Protein AF-A0A934TI69-F1 (afdb_monomer)

Secondary structure (DSSP, 8-state):
------------EEEEETTEEEEE-SS-TTEEEE-S-S--EEEEEPPPHHHHSPPTT-EEE-SSTT-EEEEEEEESSSEEEEEEEE--EEEEE--GGG-EEEESS--------GGG--S-STTHHHHHHHHHHHTHHHHHHHHHHHHHHH-HHHHHHHHHHHHHHHHHT--

Sequence (171 aa):
EYNIVIDIVERTVDAERDGVQTKLTPWEAGMIIGLPSYNVGDLVYARTAEEGSPVAGVEYRKPDDWMLLSVFREHSPTVSEQTRVQGRVFPVITNVSRVYQLDTSDVENEPFDSDSINLNQPWQNVIA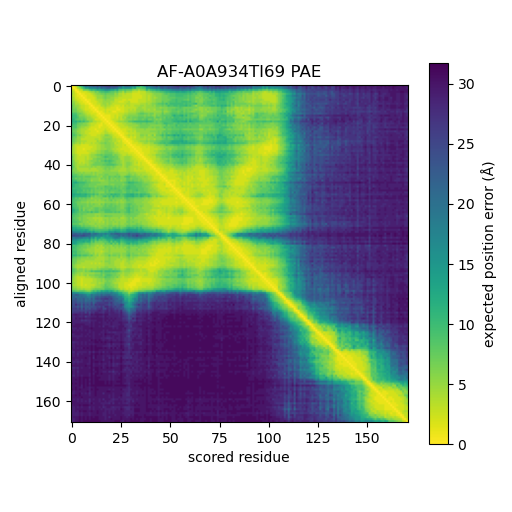DVKLSLNVDALNAALTAEQARTSPRASVVNAIEARIAELDTAG

Radius of gyration: 35.49 Å; Cα contacts (8 Å, |Δi|>4): 149; chains: 1; bounding box: 80×61×81 Å

Mean predicted aligned error: 17.55 Å

Solvent-accessible surface area (backbone atoms only — not comparable to full-atom values): 11025 Å² total; per-residue (Å²): 138,82,94,80,84,87,83,87,82,89,59,78,44,84,44,74,56,97,89,46,78,43,82,40,60,89,64,65,83,55,58,46,76,47,64,92,53,92,79,47,58,48,75,49,58,50,88,48,68,56,79,74,56,70,60,90,83,51,48,75,46,66,94,45,95,58,39,42,36,39,40,36,73,47,83,73,100,53,84,41,80,46,78,48,78,50,64,46,69,46,82,44,75,48,70,63,93,56,58,42,79,46,71,64,71,78,64,79,79,64,73,83,64,79,82,76,64,75,81,90,48,86,70,54,62,56,55,56,51,52,46,66,73,63,43,48,70,61,54,52,52,51,50,54,54,49,50,56,71,68,37,73,65,51,59,51,51,54,52,49,55,53,51,51,55,55,52,69,74,73,114

pLDDT: mean 79.62, std 14.9, range [43.97, 96.06]

Foldseek 3Di:
DDPDDDDDDDDWDWDDDPNDTDIDDPDDPQKDKDAPDPCQFDKDWDDDVCNVPPDPQWDWDPPDPFKIWIWHWDPPVHTDIDIDIDGDIDTDGPPVVRIDMDGPVPPPPPPPPPPPDDPPDPCNVVVVVVCVVVVVVVVVVVVVVVCCVPDPVNVVVVVVVVVVVVVVVVD

Structure (mmCIF, N/CA/C/O backbone):
data_AF-A0A934TI69-F1
#
_entry.id   AF-A0A934TI69-F1
#
loop_
_atom_site.group_PDB
_atom_site.id
_atom_site.type_symbol
_atom_site.label_atom_id
_atom_site.label_alt_id
_atom_site.label_comp_id
_atom_site.label_asym_id
_atom_site.label_entity_id
_atom_site.label_seq_id
_atom_site.pdbx_PDB_ins_code
_atom_site.Cartn_x
_atom_site.Cartn_y
_atom_site.Cartn_z
_atom_site.occupancy
_atom_site.B_iso_or_equiv
_atom_site.auth_seq_id
_atom_site.auth_comp_id
_atom_site.auth_asym_id
_atom_site.auth_atom_id
_atom_site.pdbx_PDB_model_num
ATOM 1 N N . GLU A 1 1 ? -4.739 -10.260 -31.070 1.00 43.97 1 GLU A N 1
ATOM 2 C CA . GLU A 1 1 ? -4.634 -8.877 -30.571 1.00 43.97 1 GLU A CA 1
ATOM 3 C C . GLU A 1 1 ? -4.434 -8.963 -29.066 1.00 43.97 1 GLU A C 1
ATOM 5 O O . GLU A 1 1 ? -5.168 -9.712 -28.430 1.00 43.97 1 GLU A O 1
ATOM 10 N N . TYR A 1 2 ? -3.380 -8.357 -28.520 1.00 74.38 2 TYR A N 1
ATOM 11 C CA . TYR A 1 2 ? -3.072 -8.447 -27.089 1.00 74.38 2 TYR A CA 1
ATOM 12 C C . TYR A 1 2 ? -3.611 -7.192 -26.400 1.00 74.38 2 TYR A C 1
ATOM 14 O O . TYR A 1 2 ? -3.267 -6.082 -26.792 1.00 74.38 2 TYR A O 1
ATOM 22 N N . ASN A 1 3 ? -4.490 -7.373 -25.414 1.00 82.50 3 ASN A N 1
ATOM 23 C CA . ASN A 1 3 ? -5.171 -6.287 -24.710 1.00 82.50 3 ASN A CA 1
ATOM 24 C C . ASN A 1 3 ? -4.249 -5.695 -23.628 1.00 82.50 3 ASN A C 1
ATOM 26 O O . ASN A 1 3 ? -4.347 -6.062 -22.458 1.00 82.50 3 ASN A O 1
ATOM 30 N N . ILE A 1 4 ? -3.294 -4.861 -24.045 1.00 87.38 4 ILE A N 1
ATOM 31 C CA . ILE A 1 4 ? -2.340 -4.187 -23.155 1.00 87.38 4 ILE A CA 1
ATOM 32 C C . ILE A 1 4 ? -2.910 -2.820 -22.767 1.00 87.38 4 ILE A C 1
ATOM 34 O O . ILE A 1 4 ? -3.266 -2.028 -23.637 1.00 87.38 4 ILE A O 1
ATOM 38 N N . VAL A 1 5 ? -2.959 -2.542 -21.464 1.00 90.75 5 VAL A N 1
ATOM 39 C CA . VAL A 1 5 ? -3.315 -1.232 -20.902 1.00 90.75 5 VAL A CA 1
ATOM 40 C C . VAL A 1 5 ? -2.048 -0.591 -20.345 1.00 90.75 5 VAL A C 1
ATOM 42 O O . VAL A 1 5 ? -1.264 -1.261 -19.674 1.00 90.75 5 VAL A O 1
ATOM 45 N N . ILE A 1 6 ? -1.835 0.689 -20.653 1.00 91.00 6 ILE A N 1
ATOM 46 C CA . ILE A 1 6 ? -0.694 1.470 -20.167 1.00 91.00 6 ILE A CA 1
ATOM 47 C C . ILE A 1 6 ? -1.232 2.549 -19.232 1.00 91.00 6 ILE A C 1
ATOM 49 O O . ILE A 1 6 ? -1.962 3.434 -19.677 1.00 91.00 6 ILE A O 1
ATOM 53 N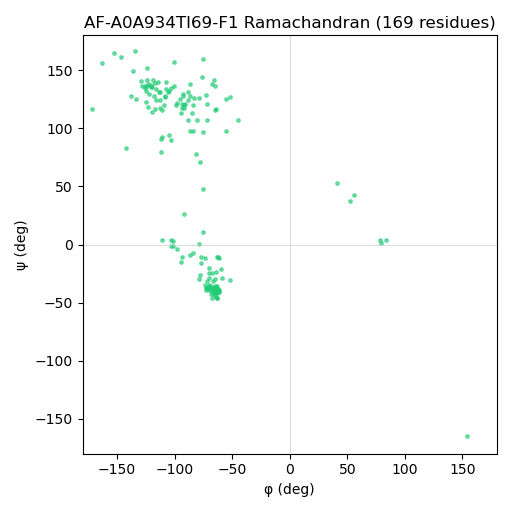 N . ASP A 1 7 ? -0.827 2.488 -17.965 1.00 90.06 7 ASP A N 1
ATOM 54 C CA . ASP A 1 7 ? -1.131 3.506 -16.963 1.00 90.06 7 ASP A CA 1
ATOM 55 C C . ASP A 1 7 ? 0.122 4.311 -16.629 1.00 90.06 7 ASP A C 1
ATOM 57 O O . ASP A 1 7 ? 1.159 3.757 -16.262 1.00 90.06 7 ASP A O 1
ATOM 61 N N . ILE A 1 8 ? 0.016 5.635 -16.729 1.00 90.00 8 ILE A N 1
ATOM 62 C CA . ILE A 1 8 ? 1.089 6.557 -16.352 1.00 90.00 8 ILE A CA 1
ATOM 63 C C . ILE A 1 8 ? 0.880 6.958 -14.891 1.00 90.00 8 ILE A C 1
ATOM 65 O O . ILE A 1 8 ? -0.155 7.529 -14.535 1.00 90.00 8 ILE A O 1
ATOM 69 N N . VAL A 1 9 ? 1.861 6.663 -14.035 1.00 87.62 9 VAL A N 1
ATOM 70 C CA . VAL A 1 9 ? 1.782 6.942 -12.596 1.00 87.62 9 VAL A CA 1
ATOM 71 C C . VAL A 1 9 ? 2.648 8.143 -12.229 1.00 87.62 9 VAL A C 1
ATOM 73 O O . VAL A 1 9 ? 3.823 8.014 -11.907 1.00 87.62 9 VAL A O 1
ATOM 76 N N . GLU A 1 10 ? 2.032 9.322 -12.202 1.00 88.25 10 GLU A N 1
ATOM 77 C CA . GLU A 1 10 ? 2.632 10.545 -11.657 1.00 88.25 10 GLU A CA 1
ATOM 78 C C . GLU A 1 10 ? 2.036 10.819 -10.274 1.00 88.25 10 GLU A C 1
ATOM 80 O O . GLU A 1 10 ? 0.974 11.430 -10.127 1.00 88.25 10 GLU A O 1
ATOM 85 N N . ARG A 1 11 ? 2.676 10.281 -9.232 1.00 88.12 11 ARG A N 1
ATOM 86 C CA . ARG A 1 11 ? 2.214 10.424 -7.846 1.00 88.12 11 ARG A CA 1
ATOM 87 C C . ARG A 1 11 ? 3.343 10.907 -6.951 1.00 88.12 11 ARG A C 1
ATOM 89 O O . ARG A 1 11 ? 4.468 10.430 -7.046 1.00 88.12 11 ARG A O 1
ATOM 96 N N . THR A 1 12 ? 2.989 11.788 -6.026 1.00 92.75 12 THR A N 1
ATOM 97 C CA . THR A 1 12 ? 3.856 12.242 -4.939 1.00 92.75 12 THR A CA 1
ATOM 98 C C . THR A 1 12 ? 3.125 12.010 -3.629 1.00 92.75 12 THR A C 1
ATOM 100 O O . THR A 1 12 ? 1.926 12.274 -3.531 1.00 92.75 12 THR A O 1
ATOM 103 N N . VAL A 1 13 ? 3.842 11.500 -2.636 1.00 93.44 13 VAL A N 1
ATOM 104 C CA . VAL A 1 13 ? 3.327 11.216 -1.299 1.00 93.44 13 VAL A CA 1
ATOM 105 C C . VAL A 1 13 ? 4.120 12.035 -0.292 1.00 93.44 13 VAL A C 1
ATOM 107 O O . VAL A 1 13 ? 5.346 12.098 -0.363 1.00 93.44 13 VAL A O 1
ATOM 110 N N . ASP A 1 14 ? 3.420 12.656 0.649 1.00 94.19 14 ASP A N 1
ATOM 111 C CA . ASP A 1 14 ? 4.046 13.320 1.785 1.00 94.19 14 ASP A CA 1
ATOM 112 C C . ASP A 1 14 ? 4.317 12.269 2.871 1.00 94.19 14 ASP A C 1
ATOM 114 O O . ASP A 1 14 ? 3.400 11.601 3.350 1.00 94.19 14 ASP A O 1
ATOM 118 N N . ALA A 1 15 ? 5.584 12.093 3.232 1.00 92.88 15 ALA A N 1
ATOM 119 C CA . ALA A 1 15 ? 6.022 11.188 4.284 1.00 92.88 15 ALA A CA 1
ATOM 120 C C . ALA A 1 15 ? 6.617 11.995 5.437 1.00 92.88 15 ALA A C 1
ATOM 122 O O . ALA A 1 15 ? 7.357 12.951 5.221 1.00 92.88 15 ALA A O 1
ATOM 123 N N . GLU A 1 16 ? 6.323 11.592 6.668 1.00 95.06 16 GLU A N 1
ATOM 124 C CA . GLU A 1 16 ? 6.901 12.194 7.865 1.00 95.06 16 GLU A CA 1
ATOM 125 C C . GLU A 1 16 ? 7.802 11.179 8.564 1.00 95.06 16 GLU A C 1
ATOM 127 O O . GLU A 1 16 ? 7.411 10.033 8.797 1.00 95.06 16 GLU A O 1
ATOM 132 N N . ARG A 1 17 ? 9.018 11.605 8.904 1.00 92.38 17 ARG A N 1
ATOM 133 C CA . ARG A 1 17 ? 9.926 10.850 9.766 1.00 92.38 17 ARG A CA 1
ATOM 134 C C . ARG A 1 17 ? 10.502 11.806 10.798 1.00 92.38 17 ARG A C 1
ATOM 136 O O . ARG A 1 17 ? 11.046 12.843 10.433 1.00 92.38 17 ARG A O 1
ATOM 143 N N . ASP A 1 18 ? 10.347 11.462 12.073 1.00 93.94 18 ASP A N 1
ATOM 144 C CA . ASP A 1 18 ? 10.869 12.232 13.209 1.00 93.94 18 ASP A CA 1
ATOM 145 C C . ASP A 1 18 ? 10.463 13.724 13.188 1.00 93.94 18 ASP A C 1
ATOM 147 O O . ASP A 1 18 ? 11.245 14.607 13.533 1.00 93.94 18 ASP A O 1
ATOM 151 N N . GLY A 1 19 ? 9.229 14.014 12.754 1.00 94.06 19 GLY A N 1
ATOM 152 C CA . GLY A 1 19 ? 8.684 15.373 12.654 1.00 94.06 19 GLY A CA 1
ATOM 153 C C . GLY A 1 19 ? 9.135 16.169 11.423 1.00 94.06 19 GLY A C 1
ATOM 154 O O . GLY A 1 19 ? 8.728 17.319 11.260 1.00 94.06 19 GLY A O 1
ATOM 155 N N . VAL A 1 20 ? 9.951 15.585 10.539 1.00 94.12 20 VAL A N 1
ATOM 156 C CA . VAL A 1 20 ? 10.345 16.198 9.265 1.00 94.12 20 VAL A CA 1
ATOM 157 C C . VAL A 1 20 ? 9.489 15.629 8.140 1.00 94.12 20 VAL A C 1
ATOM 159 O O . VAL A 1 20 ? 9.513 14.428 7.863 1.00 94.12 20 VAL A O 1
ATOM 162 N N . GLN A 1 21 ? 8.754 16.509 7.464 1.00 94.56 21 GLN A N 1
ATOM 163 C CA . GLN A 1 21 ? 7.947 16.157 6.300 1.00 94.56 21 GLN A CA 1
ATOM 164 C C . GLN A 1 21 ? 8.789 16.225 5.025 1.00 94.56 21 GLN A C 1
ATOM 166 O O . GLN A 1 21 ? 9.437 17.230 4.742 1.00 94.56 21 GLN A O 1
ATOM 171 N N . THR A 1 22 ? 8.769 15.146 4.248 1.00 94.75 22 THR A N 1
ATOM 172 C CA . THR A 1 22 ? 9.495 14.997 2.985 1.00 94.75 22 THR A CA 1
ATOM 173 C C . THR A 1 22 ? 8.526 14.538 1.903 1.00 94.75 22 THR A C 1
ATOM 175 O O . THR A 1 22 ? 7.715 13.641 2.127 1.00 94.75 22 THR A O 1
ATOM 178 N N . LYS A 1 23 ? 8.616 15.133 0.711 1.00 93.56 23 LYS A N 1
ATOM 179 C CA . LYS A 1 23 ? 7.869 14.668 -0.462 1.00 93.56 23 LYS A CA 1
ATOM 180 C C . LYS A 1 23 ? 8.635 13.525 -1.121 1.00 93.56 23 LYS A C 1
ATOM 182 O O . LYS A 1 23 ? 9.808 13.694 -1.442 1.00 93.56 23 LYS A O 1
ATOM 187 N N . LEU A 1 24 ? 7.981 12.388 -1.332 1.00 92.00 24 LEU A N 1
ATOM 188 C CA . LEU A 1 24 ? 8.556 11.206 -1.973 1.00 92.00 24 LEU A CA 1
ATOM 189 C C . LEU A 1 24 ? 7.755 10.844 -3.222 1.00 92.00 24 LEU A C 1
ATOM 191 O O . LEU A 1 24 ? 6.525 10.812 -3.200 1.00 92.00 24 LEU A O 1
ATOM 195 N N . THR A 1 25 ? 8.455 10.532 -4.305 1.00 91.06 25 THR A N 1
ATOM 196 C CA . THR A 1 25 ? 7.877 9.894 -5.489 1.00 91.06 25 THR A CA 1
ATOM 197 C C . THR A 1 25 ? 8.073 8.384 -5.351 1.00 91.06 25 THR A C 1
ATOM 199 O O . THR A 1 25 ? 9.215 7.929 -5.343 1.00 91.06 25 THR A O 1
ATOM 202 N N . PRO A 1 26 ? 6.999 7.588 -5.198 1.00 85.31 26 PRO A N 1
ATOM 203 C CA . PRO A 1 26 ? 7.124 6.148 -4.981 1.00 85.31 26 PRO A CA 1
ATOM 204 C C . PRO A 1 26 ? 7.528 5.375 -6.244 1.00 85.31 26 PRO A C 1
ATOM 206 O O . PRO A 1 26 ? 7.867 4.202 -6.139 1.00 85.31 26 PRO A O 1
ATOM 209 N N . TRP A 1 27 ? 7.483 6.014 -7.417 1.00 87.56 27 TRP A N 1
ATOM 210 C CA . TRP A 1 27 ? 7.906 5.444 -8.693 1.00 87.56 27 TRP A CA 1
ATOM 211 C C . TRP A 1 27 ? 9.210 6.087 -9.150 1.00 87.56 27 TRP A C 1
ATOM 213 O O . TRP A 1 27 ? 9.312 7.314 -9.212 1.00 87.56 27 TRP A O 1
ATOM 223 N N . GLU A 1 28 ? 10.193 5.249 -9.459 1.00 87.25 28 GLU A N 1
ATOM 224 C CA . GLU A 1 28 ? 11.462 5.670 -10.042 1.00 87.25 28 GLU A CA 1
ATOM 225 C C . GLU A 1 28 ? 11.292 6.004 -11.530 1.00 87.25 28 GLU A C 1
ATOM 227 O O . GLU A 1 28 ? 10.495 5.386 -12.242 1.00 87.25 28 GLU A O 1
ATOM 232 N N . ALA A 1 29 ? 12.021 7.015 -12.003 1.00 85.50 29 ALA A N 1
ATOM 233 C CA . ALA A 1 29 ? 11.966 7.428 -13.400 1.00 85.50 29 ALA A CA 1
ATOM 234 C C . ALA A 1 29 ? 12.560 6.342 -14.310 1.00 85.50 29 ALA A C 1
ATOM 236 O O . ALA A 1 29 ? 13.594 5.767 -13.996 1.00 85.50 29 ALA A O 1
ATOM 237 N N . GLY A 1 30 ? 11.920 6.081 -15.454 1.00 86.00 30 GLY A N 1
ATOM 238 C CA . GLY A 1 30 ? 12.358 5.028 -16.380 1.00 86.00 30 GLY A CA 1
ATOM 239 C C . GLY A 1 30 ? 11.967 3.609 -15.955 1.00 86.00 30 GLY A C 1
ATOM 240 O O . GLY A 1 30 ? 12.304 2.654 -16.648 1.00 86.00 30 GLY A O 1
ATOM 241 N N . MET A 1 31 ? 11.223 3.454 -14.855 1.00 89.50 31 MET A N 1
ATOM 242 C CA . MET A 1 31 ? 10.753 2.150 -14.405 1.00 89.50 31 MET A CA 1
ATOM 243 C C . MET A 1 31 ? 9.405 1.784 -15.029 1.00 89.50 31 MET A C 1
ATOM 245 O O . MET A 1 31 ? 8.415 2.500 -14.874 1.00 89.50 31 MET A O 1
ATOM 249 N N . ILE A 1 32 ? 9.343 0.628 -15.687 1.00 90.88 32 ILE A N 1
ATOM 250 C CA . ILE A 1 32 ? 8.114 0.044 -16.230 1.00 90.88 32 ILE A CA 1
ATOM 251 C C . ILE A 1 32 ? 7.801 -1.236 -15.453 1.00 90.88 32 ILE A C 1
ATOM 253 O O . ILE A 1 32 ? 8.610 -2.161 -15.402 1.00 90.88 32 ILE A O 1
ATOM 257 N N . ILE A 1 33 ? 6.601 -1.311 -14.874 1.00 91.12 33 ILE A N 1
ATOM 258 C CA . ILE A 1 33 ? 6.126 -2.496 -14.151 1.00 91.12 33 ILE A CA 1
ATOM 259 C C . ILE A 1 33 ? 5.026 -3.181 -14.961 1.00 91.12 33 ILE A C 1
ATOM 261 O O . ILE A 1 33 ? 3.983 -2.598 -15.251 1.00 91.12 33 ILE A O 1
ATOM 265 N N . GLY A 1 34 ? 5.267 -4.439 -15.320 1.00 92.12 34 GLY A N 1
ATOM 266 C CA . GLY A 1 34 ? 4.323 -5.297 -16.020 1.00 92.12 34 GLY A CA 1
ATOM 267 C C . GLY A 1 34 ? 3.520 -6.144 -15.041 1.00 92.12 34 GLY A C 1
ATOM 268 O O . GLY A 1 34 ? 4.090 -6.948 -14.300 1.00 92.12 34 GLY A O 1
ATOM 269 N N . LEU A 1 35 ? 2.194 -5.999 -15.076 1.00 91.81 35 LEU A N 1
ATOM 270 C CA . LEU A 1 35 ? 1.263 -6.766 -14.251 1.00 91.81 35 LEU A CA 1
ATOM 271 C C . LEU A 1 35 ? 0.251 -7.516 -15.129 1.00 91.81 35 LEU A C 1
ATOM 273 O O . LEU A 1 35 ? -0.291 -6.937 -16.069 1.00 91.81 35 LEU A O 1
ATOM 277 N N . PRO A 1 36 ? -0.072 -8.785 -14.819 1.00 88.62 36 PRO A N 1
ATOM 278 C CA . PRO A 1 36 ? -1.122 -9.525 -15.518 1.00 88.62 36 PRO A CA 1
ATOM 279 C C . PRO A 1 36 ? -2.536 -9.103 -15.076 1.00 88.62 36 PRO A C 1
ATOM 281 O O . PRO A 1 36 ? -3.515 -9.472 -15.721 1.00 88.62 36 PRO A O 1
ATOM 284 N N . SER A 1 37 ? -2.654 -8.399 -13.945 1.00 87.31 37 SER A N 1
ATOM 285 C CA . SER A 1 37 ? -3.899 -7.897 -13.355 1.00 87.31 37 SER A CA 1
ATOM 286 C C . SER A 1 37 ? -3.589 -6.804 -12.326 1.00 87.31 37 SER A C 1
ATOM 288 O O . SER A 1 37 ? -2.508 -6.805 -11.742 1.00 87.31 37 SER A O 1
ATOM 290 N N . TYR A 1 38 ? -4.553 -5.921 -12.046 1.00 86.38 38 TYR A N 1
ATOM 291 C CA . TYR A 1 38 ? -4.462 -4.949 -10.948 1.00 86.38 38 TYR A CA 1
ATOM 292 C C . TYR A 1 38 ? -4.553 -5.586 -9.559 1.00 86.38 38 TYR A C 1
ATOM 294 O O . TYR A 1 38 ? -4.122 -4.980 -8.580 1.00 86.38 38 TYR A O 1
ATOM 302 N N . ASN A 1 39 ? -5.104 -6.798 -9.452 1.00 88.38 39 ASN A N 1
ATOM 303 C CA . ASN A 1 39 ? -5.082 -7.532 -8.195 1.00 88.38 39 ASN A CA 1
ATOM 304 C C . ASN A 1 39 ? -3.772 -8.327 -8.092 1.00 88.38 39 ASN A C 1
ATOM 306 O O . ASN A 1 39 ? -3.633 -9.404 -8.676 1.00 88.38 39 ASN A O 1
ATOM 310 N N . VAL A 1 40 ? -2.809 -7.755 -7.369 1.00 89.69 40 VAL A N 1
ATOM 311 C CA . VAL A 1 40 ? -1.463 -8.316 -7.177 1.00 89.69 40 VAL A CA 1
ATOM 312 C C . VAL A 1 40 ? -1.288 -9.002 -5.821 1.00 89.69 40 VAL A C 1
ATOM 314 O O . VAL A 1 40 ? -0.223 -9.544 -5.540 1.00 89.69 40 VAL A O 1
ATOM 317 N N . GLY A 1 41 ? -2.307 -9.004 -4.962 1.00 90.56 41 GLY A N 1
ATOM 318 C CA . GLY A 1 41 ? -2.222 -9.570 -3.621 1.00 90.56 41 GLY A CA 1
ATOM 319 C C . GLY A 1 41 ? -3.199 -8.942 -2.639 1.00 90.56 41 GLY A C 1
ATOM 320 O O . GLY A 1 41 ? -4.133 -8.248 -3.033 1.00 90.56 41 GLY A O 1
ATOM 321 N N . ASP A 1 42 ? -2.944 -9.184 -1.357 1.00 90.12 42 ASP A N 1
ATOM 322 C CA . ASP A 1 42 ? -3.884 -8.904 -0.277 1.00 90.12 42 ASP A CA 1
ATOM 323 C C . ASP A 1 42 ? -3.275 -7.995 0.794 1.00 90.12 42 ASP A C 1
ATOM 325 O O . ASP A 1 42 ? -2.069 -7.998 1.066 1.00 90.12 42 ASP A O 1
ATOM 329 N N . LEU A 1 43 ? -4.146 -7.233 1.452 1.00 90.31 43 LEU A N 1
ATOM 330 C CA . LEU A 1 43 ? -3.822 -6.504 2.670 1.00 90.31 43 LEU A CA 1
ATOM 331 C C . LEU A 1 43 ? -4.069 -7.419 3.870 1.00 90.31 43 LEU A C 1
ATOM 333 O O . LEU A 1 43 ? -5.212 -7.695 4.232 1.00 90.31 43 LEU A O 1
ATOM 337 N N . VAL A 1 44 ? -2.998 -7.892 4.507 1.00 92.56 44 VAL A N 1
ATOM 338 C CA . VAL A 1 44 ? -3.112 -8.783 5.665 1.00 92.56 44 VAL A CA 1
ATOM 339 C C . VAL A 1 44 ? -3.285 -7.950 6.928 1.00 92.56 44 VAL A C 1
ATOM 341 O O . VAL A 1 44 ? -2.377 -7.227 7.345 1.00 92.56 44 VAL A O 1
ATOM 344 N N . TYR A 1 45 ? -4.461 -8.061 7.542 1.00 93.12 45 TYR A N 1
ATOM 345 C CA . TYR A 1 45 ? -4.793 -7.396 8.796 1.00 93.12 45 TYR A CA 1
ATOM 346 C C . TYR A 1 45 ? -4.406 -8.249 10.008 1.00 93.12 45 TYR A C 1
ATOM 348 O O . TYR A 1 45 ? -4.763 -9.423 10.114 1.00 93.12 45 TYR A O 1
ATOM 356 N N . ALA A 1 46 ? -3.719 -7.633 10.966 1.00 92.88 46 ALA A N 1
ATOM 357 C CA . ALA A 1 46 ? -3.484 -8.198 12.284 1.00 92.88 46 ALA A CA 1
ATOM 358 C C . ALA A 1 46 ? -4.451 -7.585 13.303 1.00 92.88 46 ALA A C 1
ATOM 360 O O . ALA A 1 46 ? -4.632 -6.367 13.353 1.00 92.88 46 ALA A O 1
ATOM 361 N N . ARG A 1 47 ? -5.019 -8.430 14.173 1.00 91.69 47 ARG A N 1
ATOM 362 C CA . ARG A 1 47 ? -5.924 -7.999 15.248 1.00 91.69 47 ARG A CA 1
ATOM 363 C C . ARG A 1 47 ? -5.287 -6.879 16.079 1.00 91.69 47 ARG A C 1
ATOM 365 O O . ARG A 1 47 ? -4.163 -7.021 16.573 1.00 91.69 47 ARG A O 1
ATOM 372 N N . THR A 1 48 ? -5.999 -5.765 16.244 1.00 91.56 48 THR A N 1
ATOM 373 C CA . THR A 1 48 ? -5.550 -4.657 17.101 1.00 91.56 48 THR A CA 1
ATOM 374 C C . THR A 1 48 ? -5.735 -5.003 18.579 1.00 91.56 48 THR A C 1
ATOM 376 O O . THR A 1 48 ? -6.515 -5.882 18.949 1.00 91.56 48 THR A O 1
ATOM 379 N N . ALA A 1 49 ? -5.012 -4.301 19.456 1.00 91.50 49 ALA A N 1
ATOM 380 C CA . ALA A 1 49 ? -5.125 -4.518 20.898 1.00 91.50 49 ALA A CA 1
ATOM 381 C C . ALA A 1 49 ? -6.544 -4.217 21.415 1.00 91.50 49 ALA A C 1
ATOM 383 O O . ALA A 1 49 ? -7.067 -4.969 22.232 1.00 91.50 49 ALA A O 1
ATOM 384 N N . GLU A 1 50 ? -7.184 -3.170 20.890 1.00 92.56 50 GLU A N 1
ATOM 385 C CA . GLU A 1 50 ? -8.547 -2.774 21.267 1.00 92.56 50 GLU A CA 1
ATOM 386 C C . GLU A 1 50 ? -9.613 -3.761 20.774 1.00 92.56 50 GLU A C 1
ATOM 388 O O . GLU A 1 50 ? -10.621 -3.957 21.442 1.00 92.56 50 GLU A O 1
ATOM 393 N N . GLU A 1 51 ? -9.375 -4.464 19.662 1.00 90.62 51 GLU A N 1
ATOM 394 C CA . GLU A 1 51 ? -10.231 -5.588 19.268 1.00 90.62 51 GLU A CA 1
ATOM 395 C C . GLU A 1 51 ? -10.031 -6.805 20.187 1.00 90.62 51 GLU A C 1
ATOM 397 O O . GLU A 1 51 ? -10.944 -7.604 20.397 1.00 90.62 51 GLU A O 1
ATOM 402 N N . GLY A 1 52 ? -8.819 -6.982 20.720 1.00 91.44 52 GLY A N 1
ATOM 403 C CA . GLY A 1 52 ? -8.473 -7.976 21.741 1.00 91.44 52 GLY A CA 1
ATOM 404 C C . GLY A 1 52 ? -9.205 -7.762 23.062 1.00 91.44 52 GLY A C 1
ATOM 405 O O . GLY A 1 52 ? -9.752 -8.707 23.631 1.00 91.44 52 GLY A O 1
ATOM 406 N N . SER A 1 53 ? -9.210 -6.509 23.502 1.00 92.88 53 SER A N 1
ATOM 407 C CA . SER A 1 53 ? -9.650 -6.073 24.821 1.00 92.88 53 SER A CA 1
ATOM 408 C C . SER A 1 53 ? -10.383 -4.732 24.691 1.00 92.88 53 SER A C 1
ATOM 410 O O . SER A 1 53 ? -9.762 -3.683 24.883 1.00 92.88 53 SER A O 1
ATOM 412 N N . PRO A 1 54 ? -11.681 -4.741 24.337 1.00 92.75 54 PRO A N 1
ATOM 413 C CA . PRO A 1 54 ? -12.439 -3.514 24.128 1.00 92.75 54 PRO A CA 1
ATOM 414 C C . PRO A 1 54 ? -12.599 -2.736 25.434 1.00 92.75 54 PRO A C 1
ATOM 416 O O . PRO A 1 54 ? -12.818 -3.307 26.505 1.00 92.75 54 PRO A O 1
ATOM 419 N N . VAL A 1 55 ? -12.507 -1.413 25.336 1.00 93.31 55 VAL A N 1
ATOM 420 C CA . VAL A 1 55 ? -12.647 -0.509 26.480 1.00 93.31 55 VAL A CA 1
ATOM 421 C C . VAL A 1 55 ? -14.120 -0.167 26.708 1.00 93.31 55 VAL A C 1
ATOM 423 O O . VAL A 1 55 ? -14.874 0.090 25.770 1.00 93.31 55 VAL A O 1
ATOM 426 N N . ALA A 1 56 ? -14.542 -0.147 27.973 1.00 91.50 56 ALA A N 1
ATOM 427 C CA . ALA A 1 56 ? -15.904 0.223 28.338 1.00 91.50 56 ALA A CA 1
ATOM 428 C C . ALA A 1 56 ? -16.200 1.693 27.988 1.00 91.50 56 ALA A C 1
ATOM 430 O O . ALA A 1 56 ? -15.396 2.579 28.265 1.00 91.50 56 ALA A O 1
ATOM 431 N N . GLY A 1 57 ? -17.378 1.952 27.413 1.00 90.12 57 GLY A N 1
ATOM 432 C CA . GLY A 1 57 ? -17.794 3.300 27.005 1.00 90.12 57 GLY A CA 1
ATOM 433 C C . GLY A 1 57 ? -17.273 3.746 25.633 1.00 90.12 57 GLY A C 1
ATOM 434 O O . GLY A 1 57 ? -17.538 4.879 25.237 1.00 90.12 57 GLY A O 1
ATOM 435 N N . VAL A 1 58 ? -16.578 2.865 24.906 1.00 93.81 58 VAL A N 1
ATOM 436 C CA . VAL A 1 58 ? -16.157 3.077 23.516 1.00 93.81 58 VAL A CA 1
ATOM 437 C C . VAL A 1 58 ? -17.026 2.229 22.592 1.00 93.81 58 VAL A C 1
ATOM 439 O O . VAL A 1 58 ? -17.216 1.034 22.824 1.00 93.81 58 VAL A O 1
ATOM 442 N N . GLU A 1 59 ? -17.554 2.838 21.535 1.00 95.06 59 GLU A N 1
ATOM 443 C CA . GLU A 1 59 ? -18.270 2.123 20.485 1.00 95.06 59 GLU A CA 1
ATOM 444 C C . GLU A 1 59 ? -17.292 1.703 19.384 1.00 95.06 59 GLU A C 1
ATOM 446 O O . GLU A 1 59 ? -16.646 2.546 18.762 1.00 95.06 59 GLU A O 1
ATOM 451 N N . TYR A 1 60 ? -17.199 0.397 19.133 1.00 95.12 60 TYR A N 1
ATOM 452 C CA . TYR A 1 60 ? -16.321 -0.174 18.116 1.00 95.12 60 TYR A CA 1
ATOM 453 C C . TYR A 1 60 ? -17.100 -0.591 16.872 1.00 95.12 60 TYR A C 1
ATOM 455 O O . TYR A 1 60 ? -18.132 -1.256 16.969 1.00 95.12 60 TYR A O 1
ATOM 463 N N . ARG A 1 61 ? -16.583 -0.246 15.691 1.00 94.50 61 ARG A N 1
ATOM 464 C CA . ARG A 1 61 ? -17.137 -0.648 14.390 1.00 94.50 61 ARG A CA 1
ATOM 465 C C . ARG A 1 61 ? -16.018 -1.083 13.445 1.00 94.50 61 ARG A C 1
ATOM 467 O O . ARG A 1 61 ? -14.914 -0.549 13.504 1.00 94.50 61 ARG A O 1
ATOM 474 N N . LYS A 1 62 ? -16.315 -2.016 12.541 1.00 93.00 62 LYS A N 1
ATOM 475 C CA . LYS A 1 62 ? -15.431 -2.395 11.429 1.00 93.00 62 LYS A CA 1
ATOM 476 C C . LYS A 1 62 ? -16.061 -1.952 10.110 1.00 93.00 62 LYS A C 1
ATOM 478 O O . LYS A 1 62 ? -16.900 -2.680 9.586 1.00 93.00 62 LYS A O 1
ATOM 483 N N . PRO A 1 63 ? -15.759 -0.733 9.626 1.00 90.38 63 PRO A N 1
ATOM 484 C CA . PRO A 1 63 ? -16.275 -0.271 8.339 1.00 90.38 63 PRO A CA 1
ATOM 485 C C . PRO A 1 63 ? -15.647 -1.022 7.156 1.00 90.38 63 PRO A C 1
ATOM 487 O O . PRO A 1 63 ? -16.267 -1.094 6.102 1.00 90.38 63 PRO A O 1
ATOM 490 N N . ASP A 1 64 ? -14.447 -1.574 7.346 1.00 90.19 64 ASP A N 1
ATOM 491 C CA . ASP A 1 64 ? -13.731 -2.410 6.384 1.00 90.19 64 ASP A CA 1
ATOM 492 C C . ASP A 1 64 ? -12.910 -3.468 7.150 1.00 90.19 64 ASP A C 1
ATOM 494 O O . ASP A 1 64 ? -12.640 -3.303 8.347 1.00 90.19 64 ASP A O 1
ATOM 498 N N . ASP A 1 65 ? -12.495 -4.537 6.475 1.00 87.62 65 ASP A N 1
ATOM 499 C CA . ASP A 1 65 ? -11.842 -5.713 7.069 1.00 87.62 65 ASP A CA 1
ATOM 500 C C . ASP A 1 65 ? -10.483 -5.387 7.708 1.00 87.62 65 ASP A C 1
ATOM 502 O O . ASP A 1 65 ? -10.024 -6.074 8.623 1.00 87.62 65 ASP A O 1
ATOM 506 N N . TRP A 1 66 ? -9.854 -4.302 7.262 1.00 90.19 66 TRP A N 1
ATOM 507 C CA . TRP A 1 66 ? -8.538 -3.852 7.708 1.00 90.19 66 TRP A CA 1
ATOM 508 C C . TRP A 1 66 ? -8.584 -2.668 8.694 1.00 90.19 66 TRP A C 1
ATOM 510 O O . TRP A 1 66 ? -7.532 -2.168 9.109 1.00 90.19 66 TRP A O 1
ATOM 520 N N . MET A 1 67 ? -9.782 -2.224 9.101 1.00 93.31 67 MET A N 1
ATOM 521 C CA . MET A 1 67 ? -9.990 -1.038 9.942 1.00 93.31 67 MET A CA 1
ATOM 522 C C . MET A 1 67 ? -10.806 -1.344 11.200 1.00 93.31 67 MET A C 1
ATOM 524 O O . MET A 1 67 ? -11.886 -1.926 11.140 1.00 93.31 67 MET A O 1
ATOM 528 N N . LEU A 1 68 ? -10.346 -0.835 12.343 1.00 95.12 68 LEU A N 1
ATOM 529 C CA . LEU A 1 68 ? -11.138 -0.717 13.564 1.00 95.12 68 LEU A CA 1
ATOM 530 C C . LEU A 1 68 ? -11.417 0.760 13.847 1.00 95.12 68 LEU A C 1
ATOM 532 O O . LEU A 1 68 ? -10.499 1.532 14.117 1.00 95.12 68 LEU A O 1
ATOM 536 N N . LEU A 1 69 ? -12.689 1.136 13.798 1.00 96.06 69 LEU A N 1
ATOM 537 C CA . LEU A 1 69 ? -13.190 2.449 14.176 1.00 96.06 69 LEU A CA 1
ATOM 538 C C . LEU A 1 69 ? -13.612 2.424 15.647 1.00 96.06 69 LEU A C 1
ATOM 540 O O . LEU A 1 69 ? -14.392 1.558 16.041 1.00 96.06 69 LEU A O 1
ATOM 544 N N . SER A 1 70 ? -13.144 3.386 16.434 1.00 95.94 70 SER A N 1
ATOM 545 C CA . SER A 1 70 ? -13.605 3.646 17.793 1.00 95.94 70 SER A CA 1
ATOM 546 C C . SER A 1 70 ? -14.206 5.043 17.900 1.00 95.94 70 SER A C 1
ATOM 548 O O . SER A 1 70 ? -13.590 6.038 17.512 1.00 95.94 70 SER A O 1
ATOM 550 N N . VAL A 1 71 ? -15.428 5.113 18.426 1.00 95.12 71 VAL A N 1
ATOM 551 C CA . VAL A 1 71 ? -16.141 6.360 18.711 1.00 95.12 71 VAL A CA 1
ATOM 552 C C . VAL A 1 71 ? -16.355 6.450 20.211 1.00 95.12 71 VAL A C 1
ATOM 554 O O . VAL A 1 71 ? -16.906 5.541 20.832 1.00 95.12 71 VAL A O 1
ATOM 557 N N . PHE A 1 72 ? -15.891 7.536 20.814 1.00 93.38 72 PHE A N 1
ATOM 558 C CA . PHE A 1 72 ? -16.034 7.762 22.246 1.00 93.38 72 PHE A CA 1
ATOM 559 C C . PHE A 1 72 ? -16.050 9.251 22.561 1.00 93.38 72 PHE A C 1
ATOM 561 O O . PHE A 1 72 ? -15.688 10.093 21.739 1.00 93.38 72 PHE A O 1
ATOM 568 N N . ARG A 1 73 ? -16.493 9.585 23.772 1.00 91.31 73 ARG A N 1
ATOM 569 C CA . ARG A 1 73 ? -16.534 10.963 24.257 1.00 91.31 73 ARG A CA 1
ATOM 570 C C . ARG A 1 73 ? -15.546 11.132 25.389 1.00 91.31 73 ARG A C 1
ATOM 572 O O . ARG A 1 73 ? -15.542 10.344 26.331 1.00 91.31 73 ARG A O 1
ATOM 579 N N . GLU A 1 74 ? -14.743 12.178 25.302 1.00 88.94 74 GLU A N 1
ATOM 580 C CA . GLU A 1 74 ? -13.806 12.561 26.348 1.00 88.94 74 GLU A CA 1
ATOM 581 C C . GLU A 1 74 ? -14.188 13.938 26.890 1.00 88.94 74 GLU A C 1
ATOM 583 O O . GLU A 1 74 ? -14.576 14.834 26.136 1.00 88.94 74 GLU A O 1
ATOM 588 N N . HIS A 1 75 ? -14.106 14.100 28.210 1.00 85.19 75 HIS A N 1
ATOM 589 C CA . HIS A 1 75 ? -14.381 15.358 28.897 1.00 85.19 75 HIS A CA 1
ATOM 590 C C . HIS A 1 75 ? -13.074 15.913 29.477 1.00 85.19 75 HIS A C 1
ATOM 592 O O . HIS A 1 75 ? -12.802 15.748 30.667 1.00 85.19 75 HIS A O 1
ATOM 598 N N . SER A 1 76 ? -12.251 16.551 28.638 1.00 80.12 76 SER A N 1
ATOM 599 C CA . SER A 1 76 ? -11.108 17.370 29.080 1.00 80.12 76 SER A CA 1
ATOM 600 C C . SER A 1 76 ? -10.481 18.129 27.897 1.00 80.12 76 SER A C 1
ATOM 602 O O . SER A 1 76 ? -9.970 17.463 26.999 1.00 80.12 76 SER A O 1
ATOM 604 N N . PRO A 1 77 ? -10.468 19.484 27.822 1.00 78.62 77 PRO A N 1
ATOM 605 C CA . PRO A 1 77 ? -11.080 20.515 28.682 1.00 78.62 77 PRO A CA 1
ATOM 606 C C . PRO A 1 77 ? -12.563 20.832 28.377 1.00 78.62 77 PRO A C 1
ATOM 608 O O . PRO A 1 77 ? -13.200 21.565 29.128 1.00 78.62 77 PRO A O 1
ATOM 611 N N . THR A 1 78 ? -13.131 20.293 27.296 1.00 85.69 78 THR A N 1
ATOM 612 C CA . THR A 1 78 ? -14.570 20.345 26.961 1.00 85.69 78 THR A CA 1
ATOM 613 C C . THR A 1 78 ? -15.036 18.959 26.515 1.00 85.69 78 THR A C 1
ATOM 615 O O . THR A 1 78 ? -14.201 18.085 26.272 1.00 85.69 78 THR A O 1
ATOM 618 N N . VAL A 1 79 ? -16.353 18.728 26.434 1.00 88.25 79 VAL A N 1
ATOM 619 C CA . VAL A 1 79 ? -16.884 17.490 25.842 1.00 88.25 79 VAL A CA 1
ATOM 620 C C . VAL A 1 79 ? -16.504 17.469 24.369 1.00 88.25 79 VAL A C 1
ATOM 622 O O . VAL A 1 79 ? -16.968 18.306 23.596 1.00 88.25 79 VAL A O 1
ATOM 625 N N . SER A 1 80 ? -15.683 16.499 23.989 1.00 89.44 80 SER A N 1
ATOM 626 C CA . SER A 1 80 ? -15.341 16.243 22.596 1.00 89.44 80 SER A CA 1
ATOM 627 C C . SER A 1 80 ? -15.743 14.825 22.222 1.00 89.44 80 SER A C 1
ATOM 629 O O . SER A 1 80 ? -15.557 13.885 22.997 1.00 89.44 80 SER A O 1
ATOM 631 N N . GLU A 1 81 ? -16.328 14.682 21.038 1.00 91.56 81 GLU A N 1
ATOM 632 C CA . GLU A 1 81 ? -16.560 13.381 20.427 1.00 91.56 81 GLU A CA 1
ATOM 633 C C . GLU A 1 81 ? -15.355 13.058 19.551 1.00 91.56 81 GLU A C 1
ATOM 635 O O . GLU A 1 81 ? -15.020 13.801 18.629 1.00 91.56 81 GLU A O 1
ATOM 640 N N . GLN A 1 82 ? -14.664 11.980 19.899 1.00 92.75 82 GLN A N 1
ATOM 641 C CA . GLN A 1 82 ? -13.456 11.533 19.234 1.00 92.75 82 GLN A CA 1
ATOM 642 C C . GLN A 1 82 ? -13.798 10.323 18.379 1.00 92.75 82 GLN A C 1
ATOM 644 O O . GLN A 1 82 ? -14.440 9.374 18.829 1.00 92.75 82 GLN A O 1
ATOM 649 N N . THR A 1 83 ? -13.342 10.366 17.134 1.00 94.81 83 THR A N 1
ATOM 650 C CA . THR A 1 83 ? -13.418 9.246 16.202 1.00 94.81 83 THR A CA 1
ATOM 651 C C . THR A 1 83 ? -11.994 8.846 15.859 1.00 94.81 83 THR A C 1
ATOM 653 O O . THR A 1 83 ? -11.241 9.651 15.312 1.00 94.81 83 THR A O 1
ATOM 656 N N . ARG A 1 84 ? -11.600 7.621 16.209 1.00 93.81 84 ARG A N 1
ATOM 657 C CA . ARG A 1 84 ? -10.264 7.090 15.928 1.00 93.81 84 ARG A CA 1
ATOM 658 C C . ARG A 1 84 ? -10.366 5.868 15.036 1.00 93.81 84 ARG A C 1
ATOM 660 O O . ARG A 1 84 ? -11.251 5.039 15.198 1.00 93.81 84 ARG A O 1
ATOM 667 N N . VAL A 1 85 ? -9.432 5.755 14.104 1.00 94.50 85 VAL A N 1
ATOM 668 C CA . VAL A 1 85 ? -9.277 4.583 13.246 1.00 94.50 85 VAL A CA 1
ATOM 669 C C . VAL A 1 85 ? -7.933 3.951 13.552 1.00 94.50 85 VAL A C 1
ATOM 671 O O . VAL A 1 85 ? -6.916 4.641 13.615 1.00 94.50 85 VAL A O 1
ATOM 674 N N . GLN A 1 86 ? -7.926 2.636 13.715 1.00 94.12 86 GLN A N 1
ATOM 675 C CA . GLN A 1 86 ? -6.721 1.839 13.882 1.00 94.12 86 GLN A CA 1
ATOM 676 C C . GLN A 1 86 ? -6.695 0.730 12.834 1.00 94.12 86 GLN A C 1
ATOM 678 O O . GLN A 1 86 ? -7.669 0.001 12.663 1.00 94.12 86 GLN A O 1
ATOM 683 N N . GLY A 1 87 ? -5.558 0.573 12.164 1.00 93.25 87 GLY A N 1
ATOM 684 C CA . GLY A 1 87 ? -5.303 -0.518 11.230 1.00 93.25 87 GLY A CA 1
ATOM 685 C C . GLY A 1 87 ? -3.888 -1.038 11.436 1.00 93.25 87 GLY A C 1
ATOM 686 O O . GLY A 1 87 ? -2.940 -0.257 11.465 1.00 93.25 87 GLY A O 1
ATOM 687 N N . ARG A 1 88 ? -3.736 -2.352 11.615 1.00 93.31 88 ARG A N 1
ATOM 688 C CA . ARG A 1 88 ? -2.431 -3.023 11.582 1.00 93.31 88 ARG A CA 1
ATOM 689 C C . ARG A 1 88 ? -2.399 -3.872 10.330 1.00 93.31 88 ARG A C 1
ATOM 691 O O . ARG A 1 88 ? -2.897 -4.992 10.336 1.00 93.31 88 ARG A O 1
ATOM 698 N N . VAL A 1 89 ? -1.878 -3.292 9.258 1.00 93.94 89 VAL A N 1
ATOM 699 C CA . VAL A 1 89 ? -1.976 -3.861 7.916 1.00 93.94 89 VAL A CA 1
ATOM 700 C C . VAL A 1 89 ? -0.586 -4.034 7.339 1.00 93.94 89 VAL A C 1
ATOM 702 O O . VAL A 1 89 ? 0.246 -3.134 7.447 1.00 93.94 89 VAL A O 1
ATOM 705 N N . PHE A 1 90 ? -0.351 -5.182 6.716 1.00 93.81 90 PHE A N 1
ATOM 706 C CA . PHE A 1 90 ? 0.853 -5.440 5.946 1.00 93.81 90 PHE A CA 1
ATOM 707 C C . PHE A 1 90 ? 0.472 -5.873 4.522 1.00 93.81 90 PHE A C 1
ATOM 709 O O . PHE A 1 90 ? -0.279 -6.842 4.375 1.00 93.81 90 PHE A O 1
ATOM 716 N N . PRO A 1 91 ? 0.939 -5.173 3.473 1.00 92.44 91 PRO A N 1
ATOM 717 C CA . PRO A 1 91 ? 0.668 -5.576 2.100 1.00 92.44 91 PRO A CA 1
ATOM 718 C C . PRO A 1 91 ? 1.480 -6.825 1.747 1.00 92.44 91 PRO A C 1
ATOM 720 O O . PRO A 1 91 ? 2.697 -6.858 1.931 1.00 92.44 91 PRO A O 1
ATOM 723 N N . VAL A 1 92 ? 0.814 -7.849 1.215 1.00 93.31 92 VAL A N 1
ATOM 724 C CA . VAL A 1 92 ? 1.454 -9.083 0.748 1.00 93.31 92 VAL A CA 1
ATOM 725 C C . VAL A 1 92 ? 1.166 -9.257 -0.733 1.00 93.31 92 VAL A C 1
ATOM 727 O O . VAL A 1 92 ? 0.030 -9.490 -1.138 1.00 93.31 92 VAL A O 1
ATOM 730 N N . ILE A 1 93 ? 2.216 -9.174 -1.547 1.00 92.50 93 ILE A N 1
ATOM 731 C CA . ILE A 1 93 ? 2.127 -9.437 -2.983 1.00 92.50 93 ILE A CA 1
ATOM 732 C C . ILE A 1 93 ? 2.113 -10.952 -3.193 1.00 92.50 93 ILE A C 1
ATOM 734 O O . ILE A 1 93 ? 3.000 -11.672 -2.730 1.00 92.50 93 ILE A O 1
ATOM 738 N N . THR A 1 94 ? 1.105 -11.435 -3.911 1.00 89.38 94 THR A N 1
ATOM 739 C CA . THR A 1 94 ? 0.985 -12.836 -4.319 1.00 89.38 94 THR A CA 1
ATOM 740 C C . THR A 1 94 ? 1.424 -12.983 -5.774 1.00 89.38 94 THR A C 1
ATOM 742 O O . THR A 1 94 ? 1.422 -12.024 -6.539 1.00 89.38 94 THR A O 1
ATOM 745 N N . ASN A 1 95 ? 1.829 -14.188 -6.186 1.00 86.06 95 ASN A N 1
ATOM 746 C CA . ASN A 1 95 ? 2.287 -14.447 -7.560 1.00 86.06 95 ASN A CA 1
ATOM 747 C C . ASN A 1 95 ? 3.441 -13.535 -8.020 1.00 86.06 95 ASN A C 1
ATOM 749 O O . ASN A 1 95 ? 3.461 -13.089 -9.165 1.00 86.06 95 ASN A O 1
ATOM 753 N N . VAL A 1 96 ? 4.429 -13.308 -7.147 1.00 87.38 96 VAL A N 1
ATOM 754 C CA . VAL A 1 96 ? 5.607 -12.456 -7.413 1.00 87.38 96 VAL A CA 1
ATOM 755 C C . VAL A 1 96 ? 6.322 -12.830 -8.721 1.00 87.38 96 VAL A C 1
ATOM 757 O O . VAL A 1 96 ? 6.831 -11.960 -9.412 1.00 87.38 96 VAL A O 1
ATOM 760 N N . SER A 1 97 ? 6.279 -14.104 -9.129 1.00 89.25 97 SER A N 1
ATOM 761 C CA . SER A 1 97 ? 6.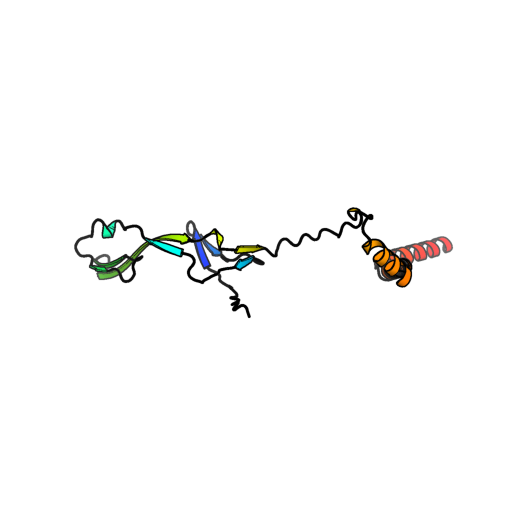837 -14.582 -10.406 1.00 89.25 97 SER A CA 1
ATOM 762 C C . SER A 1 97 ? 6.180 -13.999 -11.662 1.00 89.25 97 SER A C 1
ATOM 764 O O . SER A 1 97 ? 6.673 -14.225 -12.762 1.00 89.25 97 SER A O 1
ATOM 766 N N . ARG A 1 98 ? 5.052 -13.297 -11.519 1.00 89.69 98 ARG A N 1
ATOM 767 C CA . ARG A 1 98 ? 4.312 -12.659 -12.613 1.00 89.69 98 ARG A CA 1
ATOM 768 C C . ARG A 1 98 ? 4.368 -11.135 -12.559 1.00 89.69 98 ARG A C 1
ATOM 770 O O . ARG A 1 98 ? 3.694 -10.496 -13.359 1.00 89.69 98 ARG A O 1
ATOM 777 N N . VAL A 1 99 ? 5.121 -10.568 -11.620 1.00 91.94 99 VAL A N 1
ATOM 778 C CA . VAL A 1 99 ? 5.411 -9.136 -11.577 1.00 91.94 99 VAL A CA 1
ATOM 779 C C . VAL A 1 99 ? 6.732 -8.933 -12.299 1.00 91.94 99 VAL A C 1
ATOM 781 O O . VAL A 1 99 ? 7.756 -9.473 -11.887 1.00 91.94 99 VAL A O 1
ATOM 784 N N . TYR A 1 100 ? 6.694 -8.188 -13.398 1.00 91.88 100 TYR A N 1
ATOM 785 C CA . TYR A 1 100 ? 7.874 -7.917 -14.209 1.00 91.88 100 TYR A CA 1
ATOM 786 C C . TYR A 1 100 ? 8.299 -6.471 -14.022 1.00 91.88 100 TYR A C 1
ATOM 78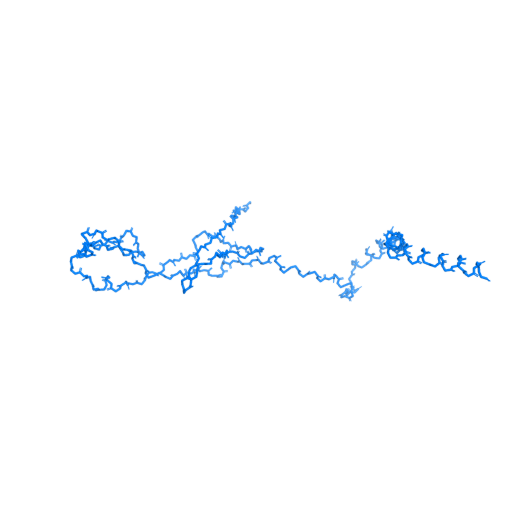8 O O . TYR A 1 100 ? 7.455 -5.578 -13.975 1.00 91.88 100 TYR A O 1
ATOM 796 N N . GLN A 1 101 ? 9.603 -6.250 -13.945 1.00 91.31 101 GLN A N 1
ATOM 797 C CA . GLN A 1 101 ? 10.201 -4.931 -13.841 1.00 91.31 101 GLN A CA 1
ATOM 798 C C . GLN A 1 101 ? 11.167 -4.752 -15.007 1.00 91.31 101 GLN A C 1
ATOM 800 O O . GLN A 1 101 ? 11.994 -5.625 -15.266 1.00 91.31 101 GLN A O 1
ATOM 805 N N . LEU A 1 102 ? 11.025 -3.640 -15.718 1.00 90.31 102 LEU A N 1
ATOM 806 C CA . LEU A 1 102 ? 11.924 -3.211 -16.775 1.00 90.31 102 LEU A CA 1
ATOM 807 C C . LEU A 1 102 ? 12.437 -1.824 -16.414 1.00 90.31 102 LEU A C 1
ATOM 809 O O . LEU A 1 102 ? 11.654 -0.882 -16.307 1.00 90.31 102 LEU A O 1
ATOM 813 N N . ASP A 1 103 ? 13.745 -1.725 -16.245 1.00 90.19 103 ASP A N 1
ATOM 814 C CA . ASP A 1 103 ? 14.439 -0.465 -16.046 1.00 90.19 103 ASP A CA 1
ATOM 815 C C . ASP A 1 103 ? 14.969 0.031 -17.395 1.00 90.19 103 ASP A C 1
ATOM 817 O O . ASP A 1 103 ? 15.642 -0.711 -18.112 1.00 90.19 103 ASP A O 1
ATOM 821 N N . THR A 1 104 ? 14.622 1.261 -17.774 1.00 86.81 104 THR A N 1
ATOM 822 C CA . THR A 1 104 ? 15.103 1.897 -19.008 1.00 86.81 104 THR A CA 1
ATOM 823 C C . THR A 1 104 ? 16.224 2.906 -18.763 1.00 86.81 104 THR A C 1
ATOM 825 O O . THR A 1 104 ? 16.614 3.606 -19.697 1.00 86.81 104 THR A O 1
ATOM 828 N N . SER A 1 105 ? 16.685 3.060 -17.520 1.00 80.88 105 SER A N 1
ATOM 829 C CA . SER A 1 105 ? 17.775 3.974 -17.166 1.00 80.88 105 SER A CA 1
ATOM 830 C C . SER A 1 105 ? 19.153 3.398 -17.513 1.00 80.88 105 SER A C 1
ATOM 832 O O . SER A 1 105 ? 20.037 4.153 -17.924 1.00 80.88 105 SER A O 1
ATOM 834 N N . ASP A 1 106 ? 19.290 2.069 -17.482 1.00 62.53 106 ASP A N 1
ATOM 835 C CA . ASP A 1 106 ? 20.462 1.327 -17.956 1.00 62.53 106 ASP A CA 1
ATOM 836 C C . ASP A 1 106 ? 20.456 1.212 -19.486 1.00 62.53 106 ASP A C 1
ATOM 838 O O . ASP A 1 106 ? 20.246 0.154 -20.083 1.00 62.53 106 ASP A O 1
ATOM 842 N N . VAL A 1 107 ? 20.700 2.335 -20.156 1.00 61.47 107 VAL A N 1
ATOM 843 C CA . VAL A 1 107 ? 21.214 2.291 -21.523 1.00 61.47 107 VAL A CA 1
ATOM 844 C C . VAL A 1 107 ? 22.722 2.133 -21.394 1.00 61.47 107 VAL A C 1
ATOM 846 O O . VAL A 1 107 ? 23.432 3.118 -21.179 1.00 61.47 107 VAL A O 1
ATOM 849 N N . GLU A 1 108 ? 23.219 0.898 -21.516 1.00 58.62 108 GLU A N 1
ATOM 850 C CA . GLU A 1 108 ? 24.618 0.679 -21.885 1.00 58.62 108 GLU A CA 1
ATOM 851 C C . GLU A 1 108 ? 24.840 1.440 -23.198 1.00 58.62 108 GLU A C 1
ATOM 853 O O . GLU A 1 108 ? 24.515 0.978 -24.292 1.00 58.62 108 GLU A O 1
ATOM 858 N N . ASN A 1 109 ? 25.387 2.650 -23.088 1.00 54.84 109 ASN A N 1
ATOM 859 C CA . ASN A 1 109 ? 26.042 3.332 -24.192 1.00 54.84 109 ASN A CA 1
ATOM 860 C C . ASN A 1 109 ? 27.410 2.679 -24.394 1.00 54.84 109 ASN A C 1
ATOM 862 O O . ASN A 1 109 ? 28.423 3.375 -24.449 1.00 54.84 109 ASN A O 1
ATOM 866 N N . GLU A 1 110 ? 27.454 1.347 -24.445 1.00 58.56 110 GLU A N 1
ATOM 867 C CA . GLU A 1 110 ? 28.652 0.679 -24.904 1.00 58.56 110 GLU A CA 1
ATOM 868 C C . GLU A 1 110 ? 28.804 1.090 -26.368 1.00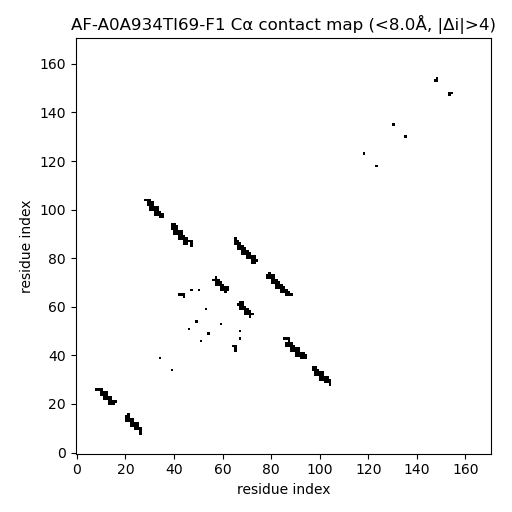 58.56 110 GLU A C 1
ATOM 870 O O . GLU A 1 110 ? 27.901 0.836 -27.182 1.00 58.56 110 GLU A O 1
ATOM 875 N N . PRO A 1 111 ? 29.887 1.806 -26.728 1.00 57.91 111 PRO A N 1
ATOM 876 C CA . PRO A 1 111 ? 30.191 1.985 -28.128 1.00 57.91 111 PRO A CA 1
ATOM 877 C C . PRO A 1 111 ? 30.270 0.579 -28.707 1.00 57.91 111 PRO A C 1
ATOM 879 O O . PRO A 1 111 ? 30.984 -0.267 -28.180 1.00 57.91 111 PRO A O 1
ATOM 882 N N . PHE A 1 112 ? 29.484 0.322 -29.750 1.00 58.22 112 PHE A N 1
ATOM 883 C CA . PHE A 1 112 ? 29.529 -0.934 -30.480 1.00 58.22 112 PHE A CA 1
ATOM 884 C C . PHE A 1 112 ? 30.996 -1.317 -30.733 1.00 58.22 112 PHE A C 1
ATOM 886 O O . PHE A 1 112 ? 31.675 -0.663 -31.527 1.00 58.22 112 PHE A O 1
ATOM 893 N N . ASP A 1 113 ? 31.489 -2.335 -30.021 1.00 63.75 113 ASP A N 1
ATOM 894 C CA . ASP A 1 113 ? 32.854 -2.820 -30.174 1.00 63.75 113 ASP A CA 1
ATOM 895 C C . ASP A 1 113 ? 32.928 -3.625 -31.470 1.00 63.75 113 ASP A C 1
ATOM 897 O O . ASP A 1 113 ? 32.564 -4.808 -31.533 1.00 63.75 113 ASP A O 1
ATOM 901 N N . SER A 1 114 ? 33.388 -2.954 -32.526 1.00 55.16 114 SER A N 1
ATOM 902 C CA . SER A 1 114 ? 33.593 -3.551 -33.841 1.00 55.16 114 SER A CA 1
ATOM 903 C C . SER A 1 114 ? 34.620 -4.685 -33.846 1.00 55.16 114 SER A C 1
ATOM 905 O O . SER A 1 114 ? 34.689 -5.411 -34.841 1.00 55.16 114 SER A O 1
ATOM 907 N N . ASP A 1 115 ? 35.385 -4.867 -32.768 1.00 60.25 115 ASP A N 1
ATOM 908 C CA . ASP A 1 115 ? 36.493 -5.820 -32.702 1.00 60.25 115 ASP A CA 1
ATOM 909 C C . ASP A 1 115 ? 36.064 -7.181 -32.122 1.00 60.25 115 ASP A C 1
ATOM 911 O O . ASP A 1 115 ? 36.769 -8.181 -32.274 1.00 60.25 115 ASP A O 1
ATOM 915 N N . SER A 1 116 ? 34.852 -7.272 -31.563 1.00 54.22 116 SER A N 1
ATOM 916 C CA . SER A 1 116 ? 34.225 -8.526 -31.110 1.00 54.22 116 SER A CA 1
ATOM 917 C C . SER A 1 116 ? 33.619 -9.370 -32.249 1.00 54.22 116 SER A C 1
ATOM 919 O O . SER A 1 116 ? 33.063 -10.453 -32.029 1.00 54.22 116 SER A O 1
ATOM 921 N N . ILE A 1 117 ? 33.730 -8.904 -33.497 1.00 58.50 117 ILE A N 1
ATOM 922 C CA . ILE A 1 117 ? 33.109 -9.552 -34.648 1.00 58.50 117 ILE A CA 1
ATOM 923 C C . ILE A 1 117 ? 33.951 -10.746 -35.123 1.00 58.50 117 ILE A C 1
ATOM 925 O O . ILE A 1 117 ? 34.984 -10.605 -35.776 1.00 58.50 117 ILE A O 1
ATOM 929 N N . ASN A 1 118 ? 33.464 -11.961 -34.864 1.00 54.19 118 ASN A N 1
ATOM 930 C CA . ASN A 1 118 ? 34.042 -13.190 -35.410 1.00 54.19 118 ASN A CA 1
ATOM 931 C C . ASN A 1 118 ? 33.741 -13.305 -36.922 1.00 54.19 118 ASN A C 1
ATOM 933 O O . ASN A 1 118 ? 32.610 -13.578 -37.330 1.00 54.19 118 ASN A O 1
ATOM 937 N N . LEU A 1 119 ? 34.763 -13.092 -37.758 1.00 53.19 119 LEU A N 1
ATOM 938 C CA . LEU A 1 119 ? 34.652 -12.933 -39.217 1.00 53.19 119 LEU A CA 1
ATOM 939 C C . LEU A 1 119 ? 34.393 -14.234 -40.013 1.00 53.19 119 LEU A C 1
ATOM 941 O O . LEU A 1 119 ? 34.448 -14.213 -41.239 1.00 53.19 119 LEU A O 1
ATOM 945 N N . ASN A 1 120 ? 34.074 -15.364 -39.373 1.00 53.38 120 ASN A N 1
ATOM 946 C CA . ASN A 1 120 ? 33.815 -16.640 -40.066 1.00 53.38 120 ASN A CA 1
ATOM 947 C C . ASN A 1 120 ? 32.332 -16.879 -40.430 1.00 53.38 120 ASN A C 1
ATOM 949 O O . ASN A 1 120 ? 31.896 -18.022 -40.559 1.00 53.38 120 ASN A O 1
ATOM 953 N N . GLN A 1 121 ? 31.543 -15.814 -40.605 1.00 55.34 121 GLN A N 1
ATOM 954 C CA . GLN A 1 121 ? 30.122 -15.884 -40.970 1.00 55.34 121 GLN A CA 1
ATOM 955 C C . GLN A 1 121 ? 29.837 -15.080 -42.259 1.00 55.34 121 GLN A C 1
ATOM 957 O O . GLN A 1 121 ? 30.373 -13.983 -42.426 1.00 55.34 121 GLN A O 1
ATOM 962 N N . PRO A 1 122 ? 28.962 -15.573 -43.162 1.00 55.53 122 PRO A N 1
ATOM 963 C CA . PRO A 1 122 ? 28.776 -15.063 -44.534 1.00 55.53 122 PRO A CA 1
ATOM 964 C C . PRO A 1 122 ? 28.280 -13.608 -44.647 1.00 55.53 122 PRO A C 1
ATOM 966 O O . PRO A 1 122 ? 28.319 -13.021 -45.726 1.00 55.53 122 PRO A O 1
ATOM 969 N N . TRP A 1 123 ? 27.848 -13.003 -43.542 1.00 50.75 123 TRP A N 1
ATOM 970 C CA . TRP A 1 123 ? 27.311 -11.640 -43.467 1.00 50.75 123 TRP A CA 1
ATOM 971 C C . TRP A 1 123 ? 28.390 -10.537 -43.509 1.00 50.75 123 TRP A C 1
ATOM 973 O O . TRP A 1 123 ? 28.076 -9.369 -43.716 1.00 50.75 123 TRP A O 1
ATOM 983 N N . GLN A 1 124 ? 29.669 -10.907 -43.386 1.00 52.91 124 GLN A N 1
ATOM 984 C CA . GLN A 1 124 ? 30.836 -10.018 -43.497 1.00 52.91 124 GLN A CA 1
ATOM 985 C C . GLN A 1 124 ? 31.026 -9.415 -44.893 1.00 52.91 124 GLN A C 1
ATOM 987 O O . GLN A 1 124 ? 31.407 -8.252 -45.036 1.00 52.91 124 GLN A O 1
ATOM 992 N N . ASN A 1 125 ? 30.705 -10.192 -45.929 1.00 55.09 125 ASN A N 1
ATOM 993 C CA . ASN A 1 125 ? 30.896 -9.785 -47.320 1.00 55.09 125 ASN A CA 1
ATOM 994 C C . ASN A 1 125 ? 30.003 -8.588 -47.681 1.00 55.09 125 ASN A C 1
ATOM 996 O O . ASN A 1 125 ? 30.401 -7.755 -48.482 1.00 55.09 125 ASN A O 1
ATOM 1000 N N . VAL A 1 126 ? 28.838 -8.460 -47.034 1.00 58.44 126 VAL A N 1
ATOM 1001 C CA . VAL A 1 126 ? 27.897 -7.347 -47.236 1.00 58.44 126 VAL A CA 1
ATOM 1002 C C . VAL A 1 126 ? 28.429 -6.048 -46.619 1.00 58.44 126 VAL A C 1
ATOM 1004 O O . VAL A 1 126 ? 28.310 -4.988 -47.224 1.00 58.44 126 VAL A O 1
ATOM 1007 N N . ILE A 1 127 ? 29.063 -6.110 -45.442 1.00 56.56 127 ILE A N 1
ATOM 1008 C CA . ILE A 1 127 ? 29.622 -4.923 -44.770 1.00 56.56 127 ILE A CA 1
ATOM 1009 C C . ILE A 1 127 ? 30.848 -4.394 -45.526 1.00 56.56 127 ILE A C 1
ATOM 1011 O O . ILE A 1 127 ? 31.003 -3.179 -45.663 1.00 56.56 127 ILE A O 1
ATOM 1015 N N . ALA A 1 128 ? 31.697 -5.283 -46.050 1.00 56.75 128 ALA A N 1
ATOM 1016 C CA . ALA A 1 128 ? 32.811 -4.890 -46.913 1.00 56.75 128 ALA A CA 1
ATOM 1017 C C . ALA A 1 128 ? 32.318 -4.188 -48.196 1.00 56.75 128 ALA A C 1
ATOM 1019 O O . ALA A 1 128 ? 32.865 -3.151 -48.573 1.00 56.75 128 ALA A O 1
ATOM 1020 N N . ASP A 1 129 ? 31.238 -4.689 -48.802 1.00 56.69 129 ASP A N 1
ATOM 1021 C CA . ASP A 1 129 ? 30.627 -4.102 -50.004 1.00 56.69 129 ASP A CA 1
ATOM 1022 C C . ASP A 1 129 ? 29.978 -2.731 -49.731 1.00 56.69 129 ASP A C 1
ATOM 1024 O O . ASP A 1 129 ? 30.102 -1.799 -50.529 1.00 56.69 129 ASP A O 1
ATOM 1028 N N . VAL A 1 130 ? 29.342 -2.546 -48.567 1.00 60.12 130 VAL A N 1
ATOM 1029 C CA . VAL A 1 130 ? 28.782 -1.247 -48.139 1.00 60.12 130 VAL A CA 1
ATOM 1030 C C . VAL A 1 130 ? 29.888 -0.219 -47.860 1.00 60.12 130 VAL A C 1
ATOM 1032 O O . VAL A 1 130 ? 29.767 0.942 -48.252 1.00 60.12 130 VAL A O 1
ATOM 1035 N N . LYS A 1 131 ? 31.005 -0.632 -47.243 1.00 56.41 131 LYS A N 1
ATOM 1036 C CA . LYS A 1 131 ? 32.166 0.250 -47.023 1.00 56.41 131 LYS A CA 1
ATOM 1037 C C . LYS A 1 131 ? 32.807 0.697 -48.341 1.00 56.41 131 LYS A C 1
ATOM 1039 O O . LYS A 1 131 ? 33.144 1.873 -48.479 1.00 56.41 131 LYS A O 1
ATOM 1044 N N . LEU A 1 132 ? 32.926 -0.212 -49.313 1.00 57.25 132 LEU A N 1
ATOM 1045 C CA . LEU A 1 132 ? 33.495 0.085 -50.630 1.00 57.25 132 LEU A CA 1
ATOM 1046 C C . LEU A 1 132 ? 32.569 0.973 -51.479 1.00 57.25 132 LEU A C 1
ATOM 1048 O O . LEU A 1 132 ? 33.041 1.872 -52.172 1.00 57.25 132 LEU A O 1
ATOM 1052 N N . SER A 1 133 ? 31.252 0.759 -51.400 1.00 55.03 133 SER A N 1
ATOM 1053 C CA . SER A 1 133 ? 30.256 1.509 -52.180 1.00 55.03 133 SER A CA 1
ATOM 1054 C C . SER A 1 133 ? 29.953 2.915 -51.643 1.00 55.03 133 SER A C 1
ATOM 1056 O O . SER A 1 133 ? 29.598 3.790 -52.431 1.00 55.03 133 SER A O 1
ATOM 1058 N N . LEU A 1 134 ? 30.126 3.169 -50.340 1.00 57.19 134 LEU A N 1
ATOM 1059 C CA . LEU A 1 134 ? 29.880 4.487 -49.733 1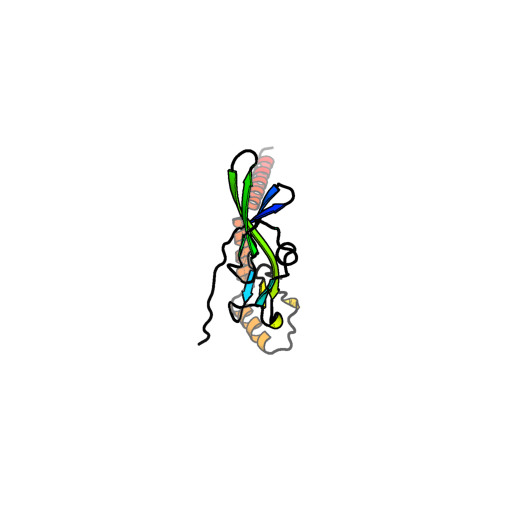.00 57.19 134 LEU A CA 1
ATOM 1060 C C . LEU A 1 134 ? 31.144 5.341 -49.538 1.00 57.19 134 LEU A C 1
ATOM 1062 O O . LEU A 1 134 ? 31.021 6.488 -49.118 1.00 57.19 134 LEU A O 1
ATOM 1066 N N . ASN A 1 135 ? 32.339 4.811 -49.842 1.00 63.81 135 ASN A N 1
ATOM 1067 C CA . ASN A 1 135 ? 33.639 5.468 -49.624 1.00 63.81 135 ASN A CA 1
ATOM 1068 C C . ASN A 1 135 ? 33.689 6.211 -48.274 1.00 63.81 135 ASN A C 1
ATO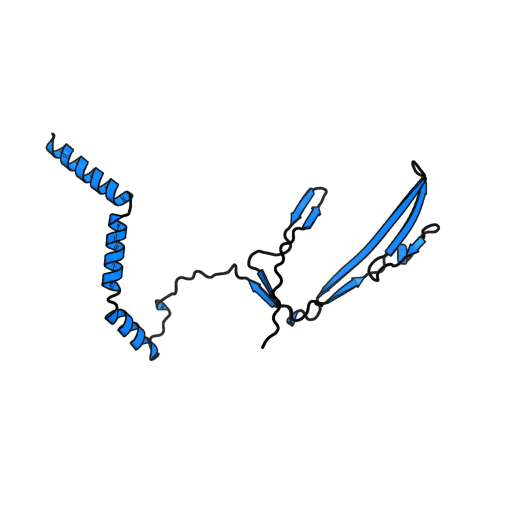M 1070 O O . ASN A 1 135 ? 33.945 7.415 -48.189 1.00 63.81 135 ASN A O 1
ATOM 1074 N N . VAL A 1 136 ? 33.352 5.473 -47.215 1.00 64.12 136 VAL A N 1
ATOM 1075 C CA . VAL A 1 136 ? 33.135 6.007 -45.863 1.00 64.12 136 VAL A CA 1
ATOM 1076 C C . VAL A 1 136 ? 34.384 6.726 -45.334 1.00 64.12 136 VAL A C 1
ATOM 1078 O O . VAL A 1 136 ? 34.264 7.707 -44.606 1.00 64.12 136 VAL A O 1
ATOM 1081 N N . ASP A 1 137 ? 35.576 6.325 -45.779 1.00 69.50 137 ASP A N 1
ATOM 1082 C CA . ASP A 1 137 ? 36.840 6.981 -45.435 1.00 69.50 137 ASP A CA 1
ATOM 1083 C C . ASP A 1 137 ? 36.924 8.412 -45.986 1.00 69.50 137 ASP A C 1
ATOM 1085 O O . ASP A 1 137 ? 37.367 9.325 -45.286 1.00 69.50 137 ASP A O 1
ATOM 1089 N N . ALA A 1 138 ? 36.431 8.648 -47.207 1.00 69.25 138 ALA A N 1
ATOM 1090 C CA . ALA A 1 138 ? 36.364 9.989 -47.782 1.00 69.25 138 ALA A CA 1
ATOM 1091 C C . ALA A 1 138 ? 35.320 10.870 -47.076 1.00 69.25 138 ALA A C 1
ATOM 1093 O O . ALA A 1 138 ? 35.557 12.062 -46.873 1.00 69.25 138 ALA A O 1
ATOM 1094 N N . LEU A 1 139 ? 34.188 10.290 -46.661 1.00 69.81 139 LEU A N 1
ATOM 1095 C CA . LEU A 1 139 ? 33.169 10.996 -45.874 1.00 69.81 139 LEU A CA 1
ATOM 1096 C C . LEU A 1 139 ? 33.689 11.376 -44.481 1.00 69.81 139 LEU A C 1
ATOM 1098 O O . LEU A 1 139 ? 33.498 12.511 -44.044 1.00 69.81 139 LEU A O 1
ATOM 1102 N N . ASN A 1 140 ? 34.405 10.470 -43.816 1.00 70.69 140 ASN A N 1
ATOM 1103 C CA . ASN A 1 140 ? 35.013 10.732 -42.514 1.00 70.69 140 ASN A CA 1
ATOM 1104 C C . ASN A 1 140 ? 36.121 11.790 -42.609 1.00 70.69 140 ASN A C 1
ATOM 1106 O O . ASN A 1 140 ? 36.163 12.704 -41.787 1.00 70.69 140 ASN A O 1
ATOM 1110 N N . ALA A 1 141 ? 36.957 11.744 -43.652 1.00 76.06 141 ALA A N 1
ATOM 1111 C CA . ALA A 1 141 ? 37.967 12.772 -43.903 1.00 76.06 141 ALA A CA 1
ATOM 1112 C C . ALA A 1 141 ? 37.342 14.160 -44.149 1.00 76.06 141 ALA A C 1
ATOM 1114 O O . ALA A 1 141 ? 37.836 15.166 -43.632 1.00 76.06 141 ALA A O 1
ATOM 1115 N N . ALA A 1 142 ? 36.233 14.225 -44.894 1.00 71.75 142 ALA A N 1
ATOM 1116 C CA . ALA A 1 142 ? 35.499 15.468 -45.122 1.00 71.75 142 ALA A CA 1
ATOM 1117 C C . ALA A 1 142 ? 34.882 16.023 -43.827 1.00 71.75 142 ALA A C 1
ATOM 1119 O O . ALA A 1 142 ? 34.935 17.230 -43.585 1.00 71.75 142 ALA A O 1
ATOM 1120 N N . LEU A 1 143 ? 34.355 15.151 -42.963 1.00 73.44 143 LEU A N 1
ATOM 1121 C CA . LEU A 1 143 ? 33.797 15.546 -41.671 1.00 73.44 143 LEU A CA 1
ATOM 1122 C C . LEU A 1 143 ? 34.870 16.128 -40.739 1.00 73.44 143 LEU A C 1
ATOM 1124 O O . LEU A 1 143 ? 34.652 17.172 -40.125 1.00 73.44 143 LEU A O 1
ATOM 1128 N N . THR A 1 144 ? 36.049 15.506 -40.672 1.00 70.88 144 THR A N 1
ATOM 1129 C CA . THR A 1 144 ? 37.174 16.020 -39.874 1.00 70.88 144 THR A CA 1
ATOM 1130 C C . THR A 1 144 ? 37.676 17.370 -40.397 1.00 70.88 144 THR A C 1
ATOM 1132 O O . THR A 1 144 ? 37.989 18.261 -39.604 1.00 70.88 144 THR A O 1
ATOM 1135 N N . ALA A 1 145 ? 37.701 17.570 -41.719 1.00 70.56 145 ALA A N 1
ATOM 1136 C CA . ALA A 1 145 ? 38.069 18.852 -42.318 1.00 70.56 145 ALA A CA 1
ATOM 1137 C C . ALA A 1 145 ? 37.065 19.974 -41.980 1.00 70.56 145 ALA A C 1
ATOM 1139 O O . ALA A 1 145 ? 37.469 21.106 -41.706 1.00 70.56 145 ALA A O 1
ATOM 1140 N N . GLU A 1 146 ? 35.766 19.669 -41.942 1.00 68.25 146 GLU A N 1
ATOM 1141 C CA . GLU A 1 146 ? 34.731 20.644 -41.578 1.00 68.25 146 GLU A CA 1
ATOM 1142 C C . GLU A 1 146 ? 34.746 20.978 -40.077 1.00 68.25 146 GLU A C 1
ATOM 1144 O O . GLU A 1 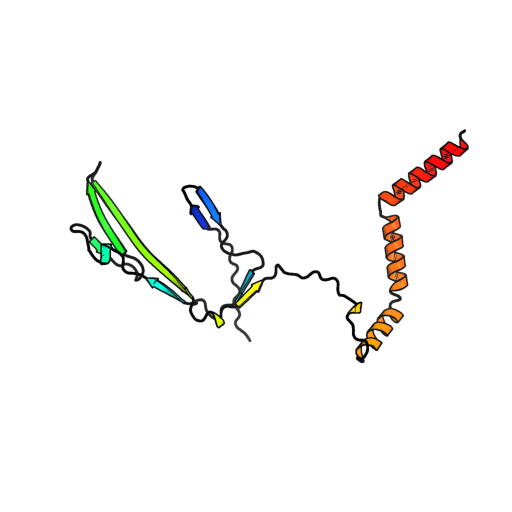146 ? 34.602 22.136 -39.677 1.00 68.25 146 GLU A O 1
ATOM 1149 N N . GLN A 1 147 ? 35.017 19.992 -39.220 1.00 64.81 147 GLN A N 1
ATOM 1150 C CA . GLN A 1 147 ? 35.215 20.214 -37.784 1.00 64.81 147 GLN A CA 1
ATOM 1151 C C . GLN A 1 147 ? 36.448 21.086 -37.496 1.00 64.81 147 GLN A C 1
ATOM 1153 O O . GLN A 1 147 ? 36.409 21.950 -36.617 1.00 64.81 147 GLN A O 1
ATOM 1158 N N . ALA A 1 148 ? 37.525 20.928 -38.272 1.00 61.62 148 ALA A N 1
ATOM 1159 C CA . ALA A 1 148 ? 38.698 21.798 -38.188 1.00 61.62 148 ALA A CA 1
ATOM 1160 C C . ALA A 1 148 ? 38.398 23.244 -38.630 1.00 61.62 148 ALA A C 1
ATOM 1162 O O . ALA A 1 148 ? 38.978 24.183 -38.086 1.00 61.62 148 ALA A O 1
ATOM 1163 N N . ARG A 1 149 ? 37.464 23.441 -39.571 1.00 60.69 149 ARG A N 1
ATOM 1164 C CA . ARG A 1 149 ? 36.988 24.769 -39.995 1.00 60.69 149 ARG A CA 1
ATOM 1165 C C . ARG A 1 149 ? 36.106 25.463 -38.963 1.00 60.69 149 ARG A C 1
ATOM 1167 O O . ARG A 1 149 ? 36.168 26.681 -38.828 1.00 60.69 149 ARG A O 1
ATOM 1174 N N . THR A 1 150 ? 35.266 24.701 -38.275 1.00 59.97 150 THR A N 1
ATOM 1175 C CA . THR A 1 150 ? 34.209 25.237 -37.405 1.00 59.97 150 THR A CA 1
ATOM 1176 C C . THR A 1 150 ? 34.629 25.361 -35.942 1.00 59.97 150 THR A C 1
ATOM 1178 O O . THR A 1 150 ? 33.976 26.074 -35.182 1.00 59.97 150 THR A O 1
ATOM 1181 N N . SER A 1 151 ? 35.732 24.724 -35.530 1.00 57.56 151 SER A N 1
ATOM 1182 C CA . SER A 1 151 ? 36.207 24.805 -34.148 1.00 57.56 151 SER A CA 1
ATOM 1183 C C . SER A 1 151 ? 36.807 26.189 -33.825 1.00 57.56 151 SER A C 1
ATOM 1185 O O . SER A 1 151 ? 37.824 26.570 -34.415 1.00 57.56 151 SER A O 1
ATOM 1187 N N . PRO A 1 152 ? 36.266 26.930 -32.832 1.00 60.47 152 PRO A N 1
ATOM 1188 C CA . PRO A 1 152 ? 36.741 28.269 -32.454 1.00 60.47 152 PRO A CA 1
ATOM 1189 C C . PRO A 1 152 ? 38.209 28.314 -32.011 1.00 60.47 152 PRO A C 1
ATOM 1191 O O . PRO A 1 152 ? 38.835 29.367 -32.030 1.00 60.47 152 PRO A O 1
ATOM 1194 N N . ARG A 1 153 ? 38.781 27.177 -31.592 1.00 57.59 153 ARG A N 1
ATOM 1195 C CA . ARG A 1 153 ? 40.191 27.095 -31.187 1.00 57.59 153 ARG A CA 1
ATOM 1196 C C . ARG A 1 153 ? 41.150 27.147 -32.377 1.00 57.59 153 ARG A C 1
ATOM 1198 O O . ARG A 1 153 ? 42.212 27.742 -32.248 1.00 57.59 153 ARG A O 1
ATOM 1205 N N . ALA A 1 154 ? 40.779 26.573 -33.522 1.00 57.34 154 ALA A N 1
ATOM 1206 C CA . ALA A 1 154 ? 41.636 26.549 -34.707 1.00 57.34 154 ALA A CA 1
ATOM 1207 C C . ALA A 1 154 ? 41.729 27.932 -35.374 1.00 57.34 154 ALA A C 1
ATOM 1209 O O . ALA A 1 154 ? 42.808 28.349 -35.789 1.00 57.34 154 ALA A O 1
ATOM 1210 N N . SER A 1 155 ? 40.629 28.693 -35.401 1.00 60.22 155 SER A N 1
ATOM 1211 C CA . SER A 1 155 ? 40.635 30.071 -35.912 1.00 60.22 155 SER A CA 1
ATOM 1212 C C . SER A 1 155 ? 41.459 31.022 -35.037 1.00 60.22 155 SER A C 1
ATOM 1214 O O . SER A 1 155 ? 42.153 31.884 -35.570 1.00 60.22 155 SER A O 1
ATOM 1216 N N . VAL A 1 156 ? 41.444 30.838 -33.711 1.00 63.16 156 VAL A N 1
ATOM 1217 C CA . VAL A 1 156 ? 42.266 31.622 -32.773 1.00 63.16 156 VAL A CA 1
ATOM 1218 C C . VAL A 1 156 ? 43.753 31.304 -32.929 1.00 63.16 156 VAL A C 1
ATOM 1220 O O . VAL A 1 156 ? 44.557 32.229 -32.962 1.00 63.16 156 VAL A O 1
ATOM 1223 N N . VAL A 1 157 ? 44.128 30.029 -33.078 1.00 65.44 157 VAL A N 1
ATOM 1224 C CA . VAL A 1 157 ? 45.533 29.640 -33.303 1.00 65.44 157 VAL A CA 1
ATOM 1225 C C . VAL A 1 157 ? 46.051 30.205 -34.628 1.00 65.44 157 VAL A C 1
ATOM 1227 O O . VAL A 1 157 ? 47.085 30.865 -34.630 1.00 65.44 157 VAL A O 1
ATOM 1230 N N . ASN A 1 158 ? 45.288 30.082 -35.718 1.00 67.00 158 ASN A N 1
ATOM 1231 C CA . ASN A 1 158 ? 45.681 30.640 -37.017 1.00 67.00 158 ASN A CA 1
ATOM 1232 C C . ASN A 1 158 ? 45.787 32.177 -36.991 1.00 67.00 158 ASN A C 1
ATOM 1234 O O . ASN A 1 158 ? 46.662 32.752 -37.633 1.00 67.00 158 ASN A O 1
ATOM 1238 N N . ALA A 1 159 ? 44.918 32.857 -36.234 1.00 67.94 159 ALA A N 1
ATOM 1239 C CA . ALA A 1 159 ? 44.995 34.306 -36.054 1.00 67.94 159 ALA A CA 1
ATOM 1240 C C . ALA A 1 159 ? 46.217 34.730 -35.220 1.00 67.94 159 ALA A C 1
ATOM 1242 O O . ALA A 1 159 ? 46.823 35.765 -35.500 1.00 67.94 159 ALA A O 1
ATOM 1243 N N . ILE A 1 160 ? 46.601 33.935 -34.216 1.00 70.31 160 ILE A N 1
ATOM 1244 C CA . ILE A 1 160 ? 47.810 34.166 -33.414 1.00 70.31 160 ILE A CA 1
ATOM 1245 C C . ILE A 1 160 ? 49.065 33.957 -34.269 1.00 70.31 160 ILE A C 1
ATOM 1247 O O . ILE A 1 160 ? 49.946 34.812 -34.255 1.00 70.31 160 ILE A O 1
ATOM 1251 N N . GLU A 1 161 ? 49.135 32.878 -35.050 1.00 75.19 161 GLU A N 1
ATOM 1252 C CA . GLU A 1 161 ? 50.275 32.599 -35.935 1.00 75.19 161 GLU A CA 1
ATOM 1253 C C . GLU A 1 161 ? 50.442 33.676 -37.015 1.00 75.19 161 GLU A C 1
ATOM 1255 O O . GLU A 1 161 ? 51.554 34.155 -37.242 1.00 75.19 161 GLU A O 1
ATOM 1260 N N . ALA A 1 162 ? 49.340 34.144 -37.612 1.00 76.19 162 ALA A N 1
ATOM 1261 C CA . ALA A 1 162 ? 49.370 35.265 -38.550 1.00 76.19 162 ALA A CA 1
ATOM 1262 C C . ALA A 1 162 ? 49.875 36.559 -37.887 1.00 76.19 162 ALA A C 1
ATOM 1264 O O . ALA A 1 162 ? 50.666 37.293 -38.477 1.00 76.19 162 ALA A O 1
ATOM 1265 N N . ARG A 1 163 ? 49.471 36.823 -36.636 1.00 73.31 163 ARG A N 1
ATOM 1266 C CA . ARG A 1 163 ? 49.911 38.013 -35.899 1.00 73.31 163 ARG A CA 1
ATOM 1267 C C . ARG A 1 163 ? 51.387 37.957 -35.500 1.00 73.31 163 ARG A C 1
ATOM 1269 O O . ARG A 1 163 ? 52.042 38.995 -35.492 1.00 73.31 163 ARG A O 1
ATOM 1276 N N . ILE A 1 164 ? 51.905 36.775 -35.173 1.00 75.88 164 ILE A N 1
ATOM 1277 C CA . ILE A 1 164 ? 53.333 36.568 -34.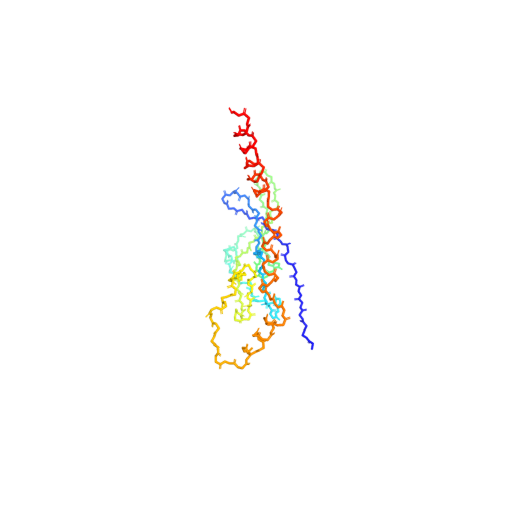889 1.00 75.88 164 ILE A CA 1
ATOM 1278 C C . ILE A 1 164 ? 54.162 36.843 -36.151 1.00 75.88 164 ILE A C 1
ATOM 1280 O O . ILE A 1 164 ? 55.126 37.599 -36.083 1.00 75.88 164 ILE A O 1
ATOM 1284 N N . ALA A 1 165 ? 53.733 36.340 -37.313 1.00 76.31 165 ALA A N 1
ATOM 1285 C CA . ALA A 1 165 ? 54.425 36.581 -38.580 1.00 76.31 165 ALA A CA 1
ATOM 1286 C C . ALA A 1 165 ? 54.471 38.073 -38.974 1.00 76.31 165 ALA A C 1
ATOM 1288 O O . ALA A 1 165 ? 55.491 38.547 -39.467 1.00 76.31 165 ALA A O 1
ATOM 1289 N N . GLU A 1 166 ? 53.399 38.836 -38.722 1.00 78.31 166 GLU A N 1
ATOM 1290 C CA . GLU A 1 166 ? 53.401 40.292 -38.936 1.00 78.31 166 GLU A CA 1
ATOM 1291 C C . GLU A 1 166 ? 54.406 41.017 -38.028 1.00 78.31 166 GLU A C 1
ATOM 1293 O O . GLU A 1 166 ? 55.085 41.944 -38.475 1.00 78.31 166 GLU A O 1
ATOM 1298 N N . LEU A 1 167 ? 54.516 40.600 -36.762 1.00 71.50 167 LEU A N 1
ATOM 1299 C CA . LEU A 1 167 ? 55.430 41.209 -35.792 1.00 71.50 167 LEU A CA 1
ATOM 1300 C C . LEU A 1 167 ? 56.899 40.928 -36.125 1.00 71.50 167 LEU A C 1
ATOM 1302 O O . LEU A 1 167 ? 57.717 41.836 -35.998 1.00 71.50 167 LEU A O 1
ATOM 1306 N N . ASP A 1 168 ? 57.215 39.732 -36.622 1.00 70.69 168 ASP A N 1
ATOM 1307 C CA . ASP A 1 168 ? 58.571 39.373 -37.058 1.00 70.69 168 ASP A CA 1
ATOM 1308 C C . ASP A 1 168 ? 59.019 40.146 -38.310 1.00 70.69 168 ASP A C 1
ATOM 1310 O O . ASP A 1 168 ? 60.210 40.349 -38.519 1.00 70.69 168 ASP A O 1
ATOM 1314 N N . THR A 1 169 ? 58.081 40.622 -39.136 1.00 72.12 169 THR A N 1
ATOM 1315 C CA . THR A 1 169 ? 58.393 41.482 -40.296 1.00 72.12 169 THR A CA 1
ATOM 1316 C C . THR A 1 169 ? 58.480 42.976 -39.972 1.00 72.12 169 THR A C 1
ATOM 1318 O O . THR A 1 169 ? 58.876 43.763 -40.833 1.00 72.12 169 THR A O 1
ATOM 1321 N N . ALA A 1 170 ? 58.091 43.383 -38.760 1.00 61.31 170 ALA A N 1
ATOM 1322 C CA . ALA A 1 170 ? 58.037 44.781 -38.331 1.00 61.31 170 ALA A CA 1
ATOM 1323 C C . ALA A 1 170 ? 59.208 45.207 -37.416 1.00 61.31 170 ALA A C 1
ATOM 1325 O O . ALA A 1 170 ? 59.259 46.375 -37.019 1.00 61.31 170 ALA A O 1
ATOM 1326 N N . GLY A 1 171 ? 60.120 44.286 -37.080 1.00 48.09 171 GLY A N 1
ATOM 1327 C CA . GLY A 1 171 ? 61.382 44.537 -36.366 1.00 48.09 171 GLY A CA 1
ATOM 1328 C C . GLY A 1 171 ? 62.596 44.397 -37.273 1.00 48.09 171 GLY A C 1
ATOM 1329 O O . GLY A 1 171 ? 63.605 45.075 -36.980 1.00 48.09 171 GLY A O 1
#

Nearest PDB structures (foldseek):
  4hky-assembly3_A  TM=6.469E-01  e=8.117E-01  Klebsiella pneumoniae
  6mgx-assembly3_A  TM=7.256E-01  e=1.607E+00  Escherichia coli
  4rl0-assembly2_A  TM=6.740E-01  e=1.701E+00  Klebsiella pneumoniae
  6mh0-assembly1_A  TM=5.713E-01  e=1.079E+00  Escherichia coli
  8y3t-assembly1_B  TM=2.511E-01  e=1.019E+00  Emesvirus zinderi